Protein AF-A0A6A3J0T3-F1 (afdb_monomer)

Mean predicted aligned error: 17.74 Å

Sequence (124 aa):
MRTGVGYDEAVEMMLADDIQHQIFHRDSLCKMLGTMMYRQKLDETPWAKYVSVSYYLMADVLLQSWLEKGVVPSDWPERHNLTEDLPEILDNSSSEDEDNPKDPDFDDPVPESVGSGPSSSRYG

Foldseek 3Di:
DDDDQDPVRVVVVVVVVAQPCVNDDLVVLLLLLLLCVVVVNCVVPVCNVSDDPVSNVSSVVVNVVCVVVVNHRDDDDDDDDVVVVDPPPPDPDDDPPPDDPDDDDDDDDDDDDDDDDDDDDDDD

Radius of gyration: 29.71 Å; Cα contacts (8 Å, |Δi|>4): 49; chains: 1; bounding box: 48×56×87 Å

pLDDT: mean 71.1, std 17.57, range [36.66, 95.94]

Structure (mmCIF, N/CA/C/O backbone):
data_AF-A0A6A3J0T3-F1
#
_entry.id   AF-A0A6A3J0T3-F1
#
loop_
_atom_site.group_PDB
_atom_site.id
_atom_site.type_symbol
_atom_site.label_atom_id
_atom_site.label_alt_id
_atom_site.label_comp_id
_atom_site.label_asym_id
_atom_site.label_entity_id
_atom_site.label_seq_id
_atom_site.pdbx_PDB_ins_code
_atom_site.Cartn_x
_atom_site.Cartn_y
_atom_site.Cartn_z
_atom_site.occupancy
_atom_site.B_iso_or_equiv
_atom_site.auth_seq_id
_atom_site.auth_comp_id
_atom_site.auth_asym_id
_atom_site.auth_atom_id
_atom_site.pdbx_PDB_model_num
ATOM 1 N N . MET A 1 1 ? -10.661 -2.001 -20.600 1.00 39.00 1 MET A N 1
ATOM 2 C CA . MET A 1 1 ? -9.796 -3.193 -20.516 1.00 39.00 1 MET A CA 1
ATOM 3 C C . MET A 1 1 ? -8.379 -2.663 -20.409 1.00 39.00 1 MET A C 1
ATOM 5 O O . MET A 1 1 ? -7.984 -1.944 -21.314 1.00 39.00 1 MET A O 1
ATOM 9 N N . ARG A 1 2 ? -7.673 -2.863 -19.290 1.00 52.94 2 ARG A N 1
ATOM 10 C CA . ARG A 1 2 ? -6.233 -2.570 -19.261 1.00 52.94 2 ARG A CA 1
ATOM 11 C C . ARG A 1 2 ? -5.552 -3.794 -19.852 1.00 52.94 2 ARG A C 1
ATOM 13 O O . ARG A 1 2 ? -5.659 -4.874 -19.280 1.00 52.94 2 ARG A O 1
ATOM 20 N N . THR A 1 3 ? -4.972 -3.634 -21.033 1.00 58.25 3 THR A N 1
ATOM 21 C CA . THR A 1 3 ? -3.984 -4.570 -21.563 1.00 58.25 3 THR A CA 1
ATOM 22 C C . THR A 1 3 ? -2.868 -4.655 -20.530 1.00 58.25 3 THR A C 1
ATOM 24 O O . THR A 1 3 ? -2.382 -3.623 -20.067 1.00 58.25 3 THR A O 1
ATOM 27 N N . GLY A 1 4 ? -2.571 -5.867 -20.063 1.00 61.50 4 GLY A N 1
ATOM 28 C CA . GLY A 1 4 ? -1.439 -6.086 -19.170 1.00 61.50 4 GLY A CA 1
ATOM 29 C C . GLY A 1 4 ? -0.150 -5.648 -19.857 1.00 61.50 4 GLY A C 1
ATOM 30 O O . GLY A 1 4 ? -0.061 -5.690 -21.083 1.00 61.50 4 GLY A O 1
ATOM 31 N N . VAL A 1 5 ? 0.811 -5.209 -19.056 1.00 68.25 5 VAL A N 1
ATOM 32 C CA . VAL A 1 5 ? 2.147 -4.853 -19.529 1.00 68.25 5 VAL A CA 1
ATOM 33 C C . VAL A 1 5 ? 2.886 -6.131 -19.940 1.00 68.25 5 VAL A C 1
ATOM 35 O O . VAL A 1 5 ? 2.814 -7.135 -19.224 1.00 68.25 5 VAL A O 1
ATOM 38 N N . GLY A 1 6 ? 3.544 -6.114 -21.103 1.00 74.88 6 GLY A N 1
ATOM 39 C CA . GLY A 1 6 ? 4.378 -7.228 -21.569 1.00 74.88 6 GLY A CA 1
ATOM 40 C C . GLY A 1 6 ? 5.639 -7.397 -20.714 1.00 74.88 6 GLY A C 1
ATOM 41 O O . GLY A 1 6 ? 6.026 -6.484 -19.995 1.00 74.88 6 GLY A O 1
ATOM 42 N N . TYR A 1 7 ? 6.298 -8.558 -20.778 1.00 71.56 7 TYR A N 1
ATOM 43 C CA . TYR A 1 7 ? 7.517 -8.802 -19.990 1.00 71.56 7 TYR A CA 1
ATOM 44 C C . TYR A 1 7 ? 8.626 -7.785 -20.309 1.00 71.56 7 TYR A C 1
ATOM 46 O O . TYR A 1 7 ? 9.168 -7.184 -19.388 1.00 71.56 7 TYR A O 1
ATOM 54 N N . ASP A 1 8 ? 8.896 -7.527 -21.591 1.00 74.00 8 ASP A N 1
ATOM 55 C CA . ASP A 1 8 ? 9.955 -6.598 -22.013 1.00 74.00 8 ASP A CA 1
ATOM 56 C C . ASP A 1 8 ? 9.671 -5.158 -21.558 1.00 74.00 8 ASP A C 1
ATOM 58 O O . ASP A 1 8 ? 10.540 -4.480 -21.018 1.00 74.00 8 ASP A O 1
ATOM 62 N N . GLU A 1 9 ? 8.413 -4.726 -21.663 1.00 73.5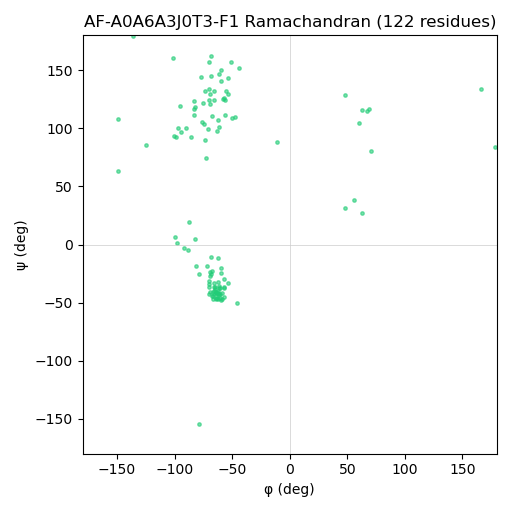6 9 GLU A N 1
ATOM 63 C CA . GLU A 1 9 ? 7.958 -3.418 -21.179 1.00 73.56 9 GLU A CA 1
ATOM 64 C C . GLU A 1 9 ? 8.050 -3.324 -19.642 1.00 73.56 9 GLU A C 1
ATOM 66 O O . GLU A 1 9 ? 8.445 -2.293 -19.099 1.00 73.56 9 GLU A O 1
A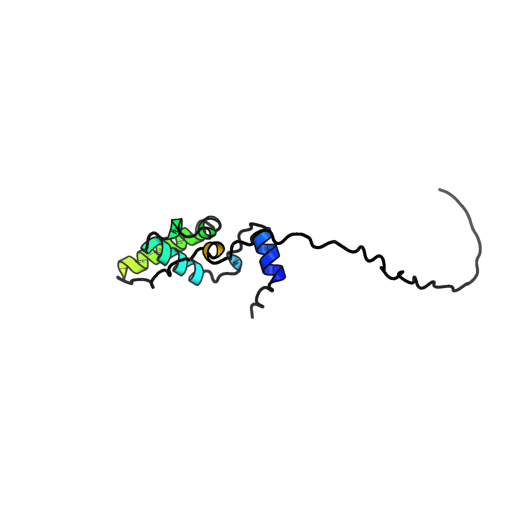TOM 71 N N . ALA A 1 10 ? 7.767 -4.412 -18.915 1.00 71.69 10 ALA A N 1
ATOM 72 C CA . ALA A 1 10 ? 7.970 -4.472 -17.467 1.00 71.69 10 ALA A CA 1
ATOM 73 C C . ALA A 1 10 ? 9.452 -4.361 -17.081 1.00 71.69 10 ALA A C 1
ATOM 75 O O . ALA A 1 10 ? 9.771 -3.699 -16.092 1.00 71.69 10 ALA A O 1
ATOM 76 N N . VAL A 1 11 ? 10.349 -4.979 -17.854 1.00 70.00 11 VAL A N 1
ATOM 77 C CA . VAL A 1 11 ? 11.799 -4.904 -17.638 1.00 70.00 11 VAL A CA 1
ATOM 78 C C . VAL A 1 11 ? 12.308 -3.489 -17.893 1.00 70.00 11 VAL A C 1
ATOM 80 O O . VAL A 1 11 ? 13.012 -2.951 -17.043 1.00 70.00 11 VAL A O 1
ATOM 83 N N . GLU A 1 12 ? 11.911 -2.842 -18.989 1.00 76.38 12 GLU A N 1
ATOM 84 C CA . GLU A 1 12 ? 12.293 -1.450 -19.260 1.00 76.38 12 GLU A CA 1
ATOM 85 C C . GLU A 1 12 ? 11.797 -0.491 -18.171 1.00 76.38 12 GLU A C 1
ATOM 87 O O . GLU A 1 12 ? 12.556 0.348 -17.685 1.00 76.38 12 GLU A O 1
ATOM 92 N N . MET A 1 13 ? 10.554 -0.654 -17.709 1.00 67.94 13 MET A N 1
ATOM 93 C CA . MET A 1 13 ? 10.021 0.149 -16.605 1.00 67.94 13 MET A CA 1
ATOM 94 C C . MET A 1 13 ? 10.736 -0.108 -15.273 1.00 67.94 13 MET A C 1
ATOM 96 O O . MET A 1 13 ? 10.867 0.816 -14.472 1.00 67.94 13 MET A O 1
ATOM 100 N N . MET A 1 14 ? 11.191 -1.339 -15.020 1.00 66.50 14 MET A N 1
ATOM 101 C CA . MET A 1 14 ? 11.997 -1.672 -13.842 1.00 66.50 14 MET A CA 1
ATOM 102 C C . MET A 1 14 ? 13.393 -1.041 -13.929 1.00 66.50 14 MET A C 1
ATOM 104 O O . MET A 1 14 ? 13.892 -0.522 -12.933 1.00 66.50 14 MET A O 1
ATOM 108 N N . LEU A 1 15 ? 14.007 -1.056 -15.115 1.00 67.19 15 LEU A N 1
ATOM 109 C CA . LEU A 1 15 ? 15.320 -0.457 -15.373 1.00 67.19 15 LEU A CA 1
ATOM 110 C C . LEU A 1 15 ? 15.294 1.074 -15.312 1.00 67.19 15 LEU A C 1
ATOM 112 O O . LEU A 1 15 ? 16.306 1.684 -14.976 1.00 67.19 15 LEU A O 1
ATOM 116 N N . ALA A 1 16 ? 14.147 1.692 -15.597 1.00 66.12 16 ALA A N 1
ATOM 117 C CA . ALA A 1 16 ? 13.967 3.137 -15.512 1.00 66.12 16 ALA A CA 1
ATOM 118 C C . ALA A 1 16 ? 14.010 3.692 -14.070 1.00 66.12 16 ALA A C 1
ATOM 120 O O . ALA A 1 16 ? 14.068 4.909 -13.915 1.00 66.12 16 ALA A O 1
ATOM 121 N N . ASP A 1 17 ? 13.974 2.833 -13.034 1.00 65.62 17 ASP A N 1
ATOM 122 C CA . ASP A 1 17 ? 13.916 3.197 -11.598 1.00 65.62 17 ASP A CA 1
ATOM 123 C C . ASP A 1 17 ? 12.839 4.265 -11.291 1.00 65.62 17 ASP A C 1
ATOM 125 O O . ASP A 1 17 ? 12.985 5.097 -10.395 1.00 65.62 17 ASP A O 1
ATOM 129 N N . ASP A 1 18 ? 11.745 4.258 -12.064 1.00 63.22 18 ASP A N 1
ATOM 130 C CA . ASP A 1 18 ? 10.700 5.28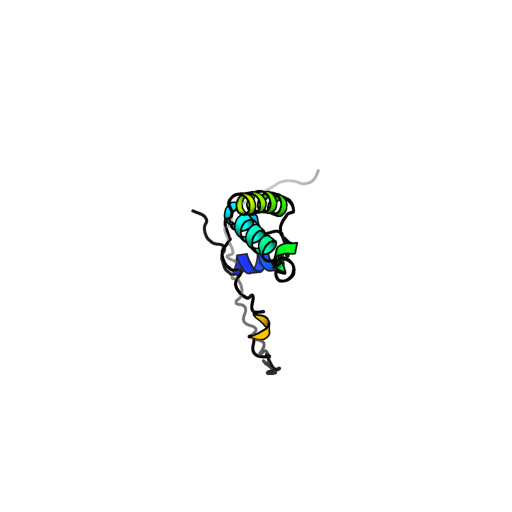2 -12.012 1.00 63.22 18 ASP A CA 1
ATOM 131 C C . ASP A 1 18 ? 9.458 4.822 -11.222 1.00 63.22 18 ASP A C 1
ATOM 133 O O . ASP A 1 18 ? 9.195 3.641 -10.982 1.00 63.22 18 ASP A O 1
ATOM 137 N N . ILE A 1 19 ? 8.659 5.791 -10.791 1.00 59.31 19 ILE A N 1
ATOM 138 C CA . ILE A 1 19 ? 7.493 5.654 -9.921 1.00 59.31 19 ILE A CA 1
ATOM 139 C C . ILE A 1 19 ? 6.312 5.026 -10.698 1.00 59.31 19 ILE A C 1
ATOM 141 O O . ILE A 1 19 ? 5.455 5.713 -11.252 1.00 59.31 19 ILE A O 1
ATOM 145 N N . GLN A 1 20 ? 6.205 3.692 -10.685 1.00 66.31 20 GLN A N 1
ATOM 146 C CA . GLN A 1 20 ? 5.185 2.933 -11.440 1.00 66.31 20 GLN A CA 1
ATOM 147 C C . GLN A 1 20 ? 3.831 2.708 -10.718 1.00 66.31 20 GLN A C 1
ATOM 149 O O . GLN A 1 20 ? 3.036 1.847 -11.110 1.00 66.31 20 GLN A O 1
ATOM 154 N N . HIS A 1 21 ? 3.481 3.482 -9.678 1.00 62.91 21 HIS A N 1
ATOM 155 C CA . HIS A 1 21 ? 2.232 3.257 -8.899 1.00 62.91 21 HIS A CA 1
ATOM 156 C C . HIS A 1 21 ? 0.940 3.410 -9.703 1.00 62.91 21 HIS A C 1
ATOM 158 O O . HIS A 1 21 ? -0.122 3.029 -9.217 1.00 62.91 21 HIS A O 1
ATOM 164 N N . GLN A 1 22 ? 1.004 3.950 -10.924 1.00 62.47 22 GLN A N 1
ATOM 165 C CA . GLN A 1 22 ? -0.150 4.068 -11.822 1.00 62.47 22 GLN A CA 1
ATOM 166 C C . GLN A 1 22 ? -0.672 2.709 -12.322 1.00 62.47 22 GLN A C 1
ATOM 168 O O . GLN A 1 22 ? -1.849 2.592 -12.693 1.00 62.47 22 GLN A O 1
ATOM 173 N N . ILE A 1 23 ? 0.181 1.679 -12.303 1.00 67.25 23 ILE A N 1
ATOM 174 C CA . ILE A 1 23 ? -0.175 0.309 -12.689 1.00 67.25 23 ILE A CA 1
ATOM 175 C C . ILE A 1 23 ? -1.110 -0.309 -11.640 1.00 67.25 23 ILE A C 1
ATOM 177 O O . ILE A 1 23 ? -2.075 -0.999 -11.984 1.00 67.25 23 ILE A O 1
ATOM 181 N N . PHE A 1 24 ? -0.896 0.006 -10.361 1.00 66.56 24 PHE A N 1
ATOM 182 C CA . PHE A 1 24 ? -1.714 -0.503 -9.268 1.00 66.56 24 PHE A CA 1
ATOM 183 C C . PHE A 1 24 ? -3.062 0.216 -9.173 1.00 66.56 24 PHE A C 1
ATOM 185 O O . PHE A 1 24 ? -3.191 1.426 -9.360 1.00 66.56 24 PHE A O 1
ATOM 192 N N . HIS A 1 25 ? -4.102 -0.534 -8.808 1.00 79.69 25 HIS A N 1
ATOM 193 C CA . HIS A 1 25 ? -5.359 0.079 -8.398 1.00 79.69 25 HIS A CA 1
ATOM 194 C C . HIS A 1 25 ? -5.142 0.856 -7.099 1.00 79.69 25 HIS A C 1
ATOM 196 O O . HIS A 1 25 ? -4.732 0.274 -6.094 1.00 79.69 25 HIS A O 1
ATOM 202 N N . ARG A 1 26 ? -5.483 2.150 -7.108 1.00 84.56 26 ARG A N 1
ATOM 203 C CA . ARG A 1 26 ? -5.298 3.073 -5.978 1.00 84.56 26 ARG A CA 1
ATOM 204 C C . ARG A 1 26 ? -5.751 2.480 -4.644 1.00 84.56 26 ARG A C 1
ATOM 206 O O . ARG A 1 26 ? -4.996 2.473 -3.678 1.00 84.56 26 ARG A O 1
ATOM 213 N N . ASP A 1 27 ? -6.964 1.937 -4.610 1.00 86.44 27 ASP A N 1
ATOM 214 C CA . ASP A 1 27 ? -7.552 1.404 -3.380 1.00 86.44 27 ASP A CA 1
ATOM 215 C C . ASP A 1 27 ? -6.856 0.113 -2.920 1.00 86.44 27 ASP A C 1
ATOM 217 O O . ASP A 1 27 ? -6.749 -0.141 -1.723 1.00 86.44 27 ASP A O 1
ATOM 221 N N . SER A 1 28 ? -6.344 -0.691 -3.857 1.00 87.56 28 SER A N 1
ATOM 222 C CA . SER A 1 28 ? -5.572 -1.898 -3.530 1.00 87.56 28 SER A CA 1
ATOM 223 C C . SER A 1 28 ? -4.213 -1.527 -2.946 1.00 87.56 28 SER A C 1
ATOM 225 O O . SER A 1 28 ? -3.817 -2.082 -1.925 1.00 87.56 28 SER A O 1
ATOM 227 N N . LEU A 1 29 ? -3.542 -0.532 -3.533 1.00 88.19 29 LEU A N 1
ATOM 228 C CA . LEU A 1 29 ? -2.284 -0.005 -3.013 1.00 88.19 29 LEU A CA 1
ATOM 229 C C . LEU A 1 29 ? -2.460 0.573 -1.602 1.00 88.19 29 LEU A C 1
ATOM 231 O O . LEU A 1 29 ? -1.707 0.219 -0.701 1.00 88.19 29 LEU A O 1
ATOM 235 N N . CYS A 1 30 ? -3.508 1.368 -1.372 1.00 91.06 30 CYS A N 1
ATOM 236 C CA . CYS A 1 30 ? -3.797 1.917 -0.043 1.00 91.06 30 CYS A CA 1
ATOM 237 C C . CYS A 1 30 ? -4.083 0.823 0.993 1.00 91.06 30 CYS A C 1
ATOM 239 O O . CYS A 1 30 ? -3.611 0.916 2.122 1.00 91.06 30 CYS A O 1
ATOM 241 N N . LYS A 1 31 ? -4.813 -0.238 0.622 1.00 91.25 31 LYS A N 1
ATOM 242 C CA . LYS A 1 31 ? -5.049 -1.387 1.513 1.00 91.25 31 LYS A CA 1
ATOM 243 C C . LYS A 1 31 ? -3.757 -2.130 1.851 1.00 91.25 31 LYS A C 1
ATOM 245 O O . LYS A 1 31 ? -3.566 -2.494 3.010 1.00 91.25 31 LYS A O 1
ATOM 250 N N . MET A 1 32 ? -2.872 -2.341 0.873 1.00 90.50 32 MET A N 1
ATOM 251 C CA . MET A 1 32 ? -1.564 -2.960 1.115 1.00 90.50 32 MET A CA 1
ATOM 252 C C . MET A 1 32 ? -0.718 -2.104 2.065 1.00 90.50 32 MET A C 1
ATOM 254 O O . MET A 1 32 ? -0.207 -2.628 3.049 1.00 90.50 32 MET A O 1
ATOM 258 N N . LEU A 1 33 ? -0.642 -0.790 1.829 1.00 91.75 33 LEU A N 1
ATOM 259 C CA . LEU A 1 33 ? 0.051 0.169 2.701 1.00 91.75 33 LEU A CA 1
ATOM 260 C C . LEU A 1 33 ? -0.520 0.193 4.115 1.00 91.75 33 LEU A C 1
ATOM 262 O O . LEU A 1 33 ? 0.239 0.041 5.065 1.00 91.75 33 LEU A O 1
ATOM 266 N N . GLY A 1 34 ? -1.841 0.277 4.270 1.00 93.38 34 GLY A N 1
ATOM 267 C CA . GLY A 1 34 ? -2.480 0.246 5.587 1.00 93.38 34 GLY A CA 1
ATOM 268 C C . GLY A 1 34 ? -2.203 -1.059 6.339 1.00 93.38 34 GLY A C 1
ATOM 269 O O . GLY A 1 34 ? -1.958 -1.044 7.541 1.00 93.38 34 GLY A O 1
ATOM 270 N N . THR A 1 35 ? -2.166 -2.190 5.627 1.00 92.81 35 THR A N 1
ATOM 271 C CA . THR A 1 35 ? -1.827 -3.498 6.213 1.00 92.81 35 THR A CA 1
ATOM 272 C C . THR A 1 35 ? -0.367 -3.547 6.663 1.00 92.81 35 THR A C 1
ATOM 274 O O . THR A 1 35 ? -0.081 -3.995 7.772 1.00 92.81 35 THR A O 1
ATOM 277 N N . MET A 1 36 ? 0.556 -3.048 5.835 1.00 91.62 36 MET A N 1
ATOM 278 C CA . MET A 1 36 ? 1.973 -2.939 6.189 1.00 91.62 36 MET A CA 1
ATOM 279 C C . MET A 1 36 ? 2.191 -2.014 7.387 1.00 91.62 36 MET A C 1
ATOM 281 O O . MET A 1 36 ? 2.949 -2.364 8.284 1.00 91.62 36 MET A O 1
ATOM 285 N N . MET A 1 37 ? 1.508 -0.867 7.432 1.00 92.75 37 MET A N 1
ATOM 286 C CA . MET A 1 37 ? 1.574 0.085 8.545 1.00 92.75 37 MET A CA 1
ATOM 287 C C . MET A 1 37 ? 1.050 -0.532 9.844 1.00 92.75 37 MET A C 1
ATOM 289 O O . MET A 1 37 ? 1.729 -0.461 10.863 1.00 92.75 37 MET A O 1
ATOM 293 N N . TYR A 1 38 ? -0.103 -1.211 9.799 1.00 92.44 38 TYR A N 1
ATOM 294 C CA . TYR A 1 38 ? -0.667 -1.920 10.954 1.00 92.44 38 TYR A CA 1
ATOM 295 C C . TYR A 1 38 ? 0.304 -2.963 11.529 1.00 92.44 38 TYR A C 1
ATOM 297 O O . TYR A 1 38 ? 0.390 -3.139 12.742 1.00 92.44 38 TYR A O 1
ATOM 305 N N . ARG A 1 39 ? 1.050 -3.647 10.654 1.00 90.19 39 ARG A N 1
ATOM 306 C CA . ARG A 1 39 ? 1.952 -4.754 11.014 1.00 90.19 39 ARG A CA 1
ATOM 307 C C . ARG A 1 39 ? 3.418 -4.351 11.159 1.00 90.19 39 ARG A C 1
ATOM 309 O O . ARG A 1 39 ? 4.235 -5.224 11.418 1.00 90.19 39 ARG A O 1
ATOM 316 N N . GLN A 1 40 ? 3.749 -3.068 10.990 1.00 90.00 40 GLN A N 1
ATOM 317 C CA . GLN A 1 40 ? 5.125 -2.546 11.002 1.00 90.00 40 GLN A CA 1
ATOM 318 C C . GLN A 1 40 ? 6.041 -3.238 9.973 1.00 90.00 40 GLN A C 1
ATOM 320 O O . GLN A 1 40 ? 7.210 -3.497 10.224 1.00 90.00 40 GLN A O 1
ATOM 325 N N . LYS A 1 41 ? 5.494 -3.539 8.790 1.00 88.81 41 LYS A N 1
ATOM 326 C CA . LYS A 1 41 ? 6.183 -4.244 7.695 1.00 88.81 41 LYS A CA 1
ATOM 327 C C . LYS A 1 41 ? 6.702 -3.324 6.592 1.00 88.81 41 LYS A C 1
ATOM 329 O O . LYS A 1 41 ? 7.180 -3.815 5.580 1.00 88.81 41 LYS A O 1
ATOM 334 N N . LEU A 1 42 ? 6.611 -2.004 6.763 1.00 87.31 42 LEU A N 1
ATOM 335 C CA . LEU A 1 42 ? 7.079 -1.048 5.753 1.00 87.31 42 LEU A CA 1
ATOM 336 C C . LEU A 1 42 ? 8.593 -1.143 5.517 1.00 87.31 42 LEU A C 1
ATOM 338 O O . LEU A 1 42 ? 9.025 -1.157 4.365 1.00 87.31 42 LEU A O 1
ATOM 342 N N . ASP A 1 43 ? 9.382 -1.291 6.579 1.00 85.31 43 ASP A N 1
ATOM 343 C CA . ASP A 1 43 ? 10.846 -1.363 6.478 1.00 85.31 43 ASP A CA 1
ATOM 344 C C . ASP A 1 43 ? 11.327 -2.647 5.782 1.00 85.31 43 ASP A C 1
ATOM 346 O O . ASP A 1 43 ? 12.371 -2.666 5.136 1.00 85.31 43 ASP A O 1
ATOM 350 N N . GLU A 1 44 ? 10.521 -3.709 5.827 1.00 84.12 44 GLU A N 1
ATOM 351 C CA . GLU A 1 44 ? 10.785 -4.994 5.163 1.00 84.12 44 GLU A CA 1
ATOM 352 C C . GLU A 1 44 ? 10.385 -4.987 3.676 1.00 84.12 44 GLU A C 1
ATOM 354 O O . GLU A 1 44 ? 10.397 -6.018 3.000 1.00 84.12 44 GLU A O 1
ATOM 359 N N . THR A 1 45 ? 9.954 -3.841 3.141 1.00 82.56 45 THR A N 1
ATOM 360 C CA . THR A 1 45 ? 9.345 -3.757 1.809 1.00 82.56 45 THR A CA 1
ATOM 361 C C . THR A 1 45 ? 10.088 -2.746 0.934 1.00 82.56 45 THR A C 1
ATOM 363 O O . THR A 1 45 ? 9.670 -1.597 0.821 1.00 82.56 45 THR A O 1
ATOM 366 N N . PRO A 1 46 ? 11.172 -3.158 0.244 1.00 79.31 46 PRO A N 1
ATOM 367 C CA . PRO A 1 46 ? 12.072 -2.238 -0.461 1.00 79.31 46 PRO A CA 1
ATOM 368 C C . PRO A 1 46 ? 11.390 -1.349 -1.506 1.00 79.31 46 PRO A C 1
ATOM 370 O O . PRO A 1 46 ? 11.819 -0.223 -1.738 1.00 79.31 46 PRO A O 1
ATOM 373 N N . TRP A 1 47 ? 10.306 -1.832 -2.123 1.00 81.75 47 TRP A N 1
ATOM 374 C CA . TRP A 1 47 ? 9.546 -1.077 -3.121 1.00 81.75 47 TRP A CA 1
ATOM 375 C C . TRP A 1 47 ? 8.732 0.084 -2.520 1.00 81.75 47 TRP A C 1
ATOM 377 O O . TRP A 1 47 ? 8.344 1.001 -3.244 1.00 81.75 47 TRP A O 1
ATOM 387 N N . ALA A 1 48 ? 8.475 0.077 -1.207 1.00 84.00 48 ALA A N 1
ATOM 388 C CA . ALA A 1 48 ? 7.655 1.086 -0.546 1.00 84.00 48 ALA A CA 1
ATOM 389 C C . ALA A 1 48 ? 8.273 2.491 -0.665 1.00 84.00 48 ALA A C 1
ATOM 391 O O . ALA A 1 48 ? 7.545 3.470 -0.828 1.00 84.00 48 ALA A O 1
ATOM 392 N N . LYS A 1 49 ? 9.609 2.609 -0.705 1.00 83.12 49 LYS A N 1
ATOM 393 C CA . LYS A 1 49 ? 10.308 3.899 -0.871 1.00 83.12 49 LYS A CA 1
ATOM 394 C C . LYS A 1 49 ? 9.949 4.633 -2.168 1.00 83.12 49 LYS A C 1
ATOM 396 O O . LYS A 1 49 ? 10.061 5.851 -2.230 1.00 83.12 49 LYS A O 1
ATOM 401 N N . TYR A 1 50 ? 9.510 3.900 -3.190 1.00 81.75 50 TYR A N 1
ATOM 402 C CA . TYR A 1 50 ? 9.130 4.491 -4.465 1.00 81.75 50 TYR A CA 1
ATOM 403 C C . TYR A 1 50 ? 7.712 5.066 -4.430 1.00 81.75 50 TYR A C 1
ATOM 405 O O . TYR A 1 50 ? 7.378 5.880 -5.286 1.00 81.75 50 TYR A O 1
ATOM 413 N N . VAL A 1 51 ? 6.868 4.661 -3.469 1.00 83.62 51 VAL A N 1
ATOM 414 C CA . VAL A 1 51 ? 5.464 5.087 -3.332 1.00 83.62 51 VAL A CA 1
ATOM 415 C C . VAL A 1 51 ? 5.365 6.572 -3.004 1.00 83.62 51 VAL A C 1
ATOM 417 O O . VAL A 1 51 ? 6.023 7.070 -2.095 1.00 83.62 51 VAL A O 1
ATOM 420 N N . SER A 1 52 ? 4.498 7.294 -3.720 1.00 85.62 52 SER A N 1
ATOM 421 C CA . SER A 1 52 ? 4.294 8.715 -3.440 1.00 85.62 52 SER A CA 1
ATOM 422 C C . SER A 1 52 ? 3.614 8.935 -2.083 1.00 85.62 52 SER A C 1
ATOM 424 O O . SER A 1 52 ? 2.727 8.183 -1.668 1.00 85.62 52 SER A O 1
ATOM 426 N N . VAL A 1 53 ? 3.993 10.023 -1.406 1.00 88.75 53 VAL A N 1
ATOM 427 C CA . VAL A 1 53 ? 3.510 10.380 -0.057 1.00 88.75 53 VAL A CA 1
ATOM 428 C C . VAL A 1 53 ? 1.978 10.419 0.033 1.00 88.75 53 VAL A C 1
ATOM 430 O O . VAL A 1 53 ? 1.405 10.039 1.051 1.00 88.75 53 VAL A O 1
ATOM 433 N N . SER A 1 54 ? 1.285 10.808 -1.042 1.00 88.88 54 SER A N 1
ATOM 434 C CA . SER A 1 54 ? -0.182 10.861 -1.084 1.00 88.88 54 SER A CA 1
ATOM 435 C C . SER A 1 54 ? -0.848 9.519 -0.760 1.00 88.88 54 SER A C 1
ATOM 437 O O . SER A 1 54 ? -1.878 9.500 -0.089 1.00 88.88 54 SER A O 1
ATOM 439 N N . TYR A 1 55 ? -0.260 8.398 -1.186 1.00 90.19 55 TYR A N 1
ATOM 440 C CA . TYR A 1 55 ? -0.801 7.070 -0.889 1.00 90.19 55 TYR A CA 1
ATOM 441 C C . TYR A 1 55 ? -0.651 6.695 0.583 1.00 90.19 55 TYR A C 1
ATOM 443 O O . TYR A 1 55 ? -1.546 6.059 1.132 1.00 90.19 55 TYR A O 1
ATOM 451 N N . TYR A 1 56 ? 0.430 7.126 1.234 1.00 91.56 56 TYR A N 1
ATOM 452 C CA . TYR A 1 56 ? 0.617 6.924 2.671 1.00 91.56 56 TYR A CA 1
ATOM 453 C C . TYR A 1 56 ? -0.413 7.696 3.489 1.00 91.56 56 TYR A C 1
ATOM 455 O O . TYR A 1 56 ? -0.999 7.135 4.406 1.00 91.56 56 TYR A O 1
ATOM 463 N N . LEU A 1 57 ? -0.703 8.944 3.113 1.00 93.69 57 LEU A N 1
ATOM 464 C CA . LEU A 1 57 ? -1.748 9.737 3.769 1.00 93.69 57 LEU A CA 1
ATOM 465 C C . LEU A 1 57 ? -3.129 9.088 3.617 1.00 93.69 57 LEU A C 1
ATOM 467 O O . LEU A 1 57 ? -3.904 9.018 4.567 1.00 93.69 57 LEU A O 1
ATOM 471 N N . MET A 1 58 ? -3.438 8.570 2.428 1.00 93.56 58 MET A N 1
ATOM 472 C CA . MET A 1 58 ? -4.685 7.839 2.207 1.00 93.56 58 MET A CA 1
ATOM 473 C C . MET A 1 58 ? -4.749 6.526 2.996 1.00 93.56 58 MET A C 1
ATOM 475 O O . MET A 1 58 ? -5.807 6.172 3.518 1.00 93.56 58 MET A O 1
ATOM 479 N N . ALA A 1 59 ? -3.633 5.800 3.067 1.00 94.50 59 ALA A N 1
ATOM 480 C CA . ALA A 1 59 ? -3.521 4.569 3.835 1.00 94.50 59 ALA A CA 1
ATOM 481 C C . ALA A 1 59 ? -3.668 4.820 5.341 1.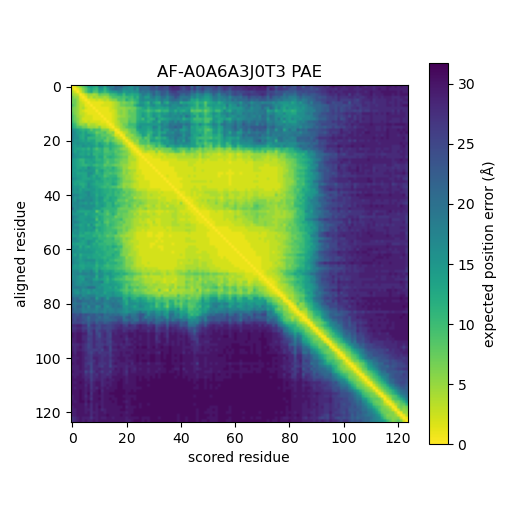00 94.50 59 ALA A C 1
ATOM 483 O O . ALA A 1 59 ? -4.309 4.015 6.007 1.00 94.50 59 ALA A O 1
ATOM 484 N N . ASP A 1 60 ? -3.158 5.942 5.852 1.00 95.06 60 ASP A N 1
ATOM 485 C CA . ASP A 1 60 ? -3.303 6.345 7.253 1.00 95.06 60 ASP A CA 1
ATOM 486 C C . ASP A 1 60 ? -4.773 6.603 7.619 1.00 95.06 60 ASP A C 1
ATOM 488 O O . ASP A 1 60 ? -5.286 6.028 8.575 1.00 95.06 60 ASP A O 1
ATOM 492 N N . VAL A 1 61 ? -5.510 7.353 6.791 1.00 95.94 61 VAL A N 1
ATOM 493 C CA . VAL A 1 61 ? -6.963 7.554 6.982 1.00 95.94 61 VAL A CA 1
ATOM 494 C C . VAL A 1 61 ? -7.720 6.220 6.966 1.00 95.94 61 VAL A C 1
ATOM 496 O O . VAL A 1 61 ? -8.630 5.985 7.765 1.00 95.94 61 VAL A O 1
ATOM 499 N N . LEU A 1 62 ? -7.349 5.320 6.055 1.00 94.75 62 LEU A N 1
ATOM 500 C CA . LEU A 1 62 ? -7.949 3.992 5.954 1.00 94.75 62 LEU A CA 1
ATOM 501 C C . LEU A 1 62 ? -7.620 3.120 7.177 1.00 94.75 62 LEU A C 1
ATOM 503 O O . LEU A 1 62 ? -8.511 2.442 7.691 1.00 94.75 62 LEU A O 1
ATOM 507 N N . LEU A 1 63 ? -6.383 3.179 7.672 1.00 94.69 63 LEU A N 1
ATOM 508 C CA . LEU A 1 63 ? -5.933 2.490 8.876 1.00 94.69 63 LEU A CA 1
ATOM 509 C C . LEU A 1 63 ? -6.667 3.000 10.120 1.00 94.69 63 LEU A C 1
ATOM 511 O O . LEU A 1 63 ? -7.167 2.193 10.899 1.00 94.69 63 LEU A O 1
ATOM 515 N N . GLN A 1 64 ? -6.802 4.316 10.281 1.00 95.44 64 GLN A N 1
ATOM 516 C CA . GLN A 1 64 ? -7.583 4.916 11.366 1.00 95.44 64 GLN A CA 1
ATOM 517 C C . GLN A 1 64 ? -9.028 4.409 11.346 1.00 95.44 64 GLN A C 1
ATOM 519 O O . GLN A 1 64 ? -9.536 3.950 12.367 1.00 95.44 64 GLN A O 1
ATOM 524 N N . SER A 1 65 ? -9.658 4.364 10.166 1.00 95.12 65 SER A N 1
ATOM 525 C CA . SER A 1 65 ? -11.007 3.803 10.030 1.00 95.12 65 SER A CA 1
ATOM 526 C C . SER A 1 65 ? -11.084 2.323 10.424 1.00 95.12 65 SER A C 1
ATOM 528 O O . SER A 1 65 ? -12.098 1.885 10.971 1.00 95.12 65 SER A O 1
ATOM 530 N N . TRP A 1 66 ? -10.047 1.532 10.143 1.00 94.88 66 TRP A N 1
ATOM 531 C CA . TRP A 1 66 ? -9.978 0.138 10.585 1.00 94.88 66 TRP A CA 1
ATOM 532 C C . TRP A 1 66 ? -9.858 0.021 12.102 1.00 94.88 66 TRP A C 1
ATOM 534 O O . TRP A 1 66 ? -10.590 -0.771 12.693 1.00 94.88 66 TRP A O 1
ATOM 544 N N . LEU A 1 67 ? -9.009 0.839 12.728 1.00 93.81 67 LEU A N 1
ATOM 545 C CA . LEU A 1 67 ? -8.837 0.869 14.181 1.00 93.81 67 LEU A CA 1
ATOM 546 C C . LEU A 1 67 ? -10.134 1.263 14.899 1.00 93.81 67 LEU A C 1
ATOM 548 O O . LEU A 1 67 ? -10.523 0.598 15.855 1.00 93.81 67 LEU A O 1
ATOM 552 N N . GLU A 1 68 ? -10.852 2.271 14.398 1.00 95.69 68 GLU A N 1
ATOM 553 C CA . GLU A 1 68 ? -12.155 2.691 14.936 1.00 95.69 68 GLU A CA 1
ATOM 554 C C . GLU A 1 68 ? -13.218 1.589 14.850 1.00 95.69 68 GLU A C 1
ATOM 556 O O . GLU A 1 68 ? -14.053 1.442 15.742 1.00 95.69 68 GLU A O 1
ATOM 561 N N . LYS A 1 69 ? -13.196 0.806 13.768 1.00 94.62 69 LYS A N 1
ATOM 562 C CA . LYS A 1 69 ? -14.166 -0.268 13.514 1.00 94.62 69 LYS A CA 1
ATOM 563 C C . LYS A 1 69 ? -13.755 -1.613 14.116 1.00 94.62 69 LYS A C 1
ATOM 565 O O . LYS A 1 69 ? -14.519 -2.568 14.001 1.00 94.62 69 LYS A O 1
ATOM 570 N N . GLY A 1 70 ? -12.560 -1.718 14.700 1.00 92.38 70 GLY A N 1
ATOM 571 C CA . GLY A 1 70 ? -11.993 -2.992 15.148 1.00 92.38 70 GLY A CA 1
ATOM 572 C C . GLY A 1 70 ? -11.752 -3.989 14.007 1.00 92.38 70 GLY A C 1
ATOM 573 O O . GLY A 1 70 ? -11.811 -5.198 14.220 1.00 92.38 70 GLY A O 1
ATOM 574 N N . VAL A 1 71 ? -11.523 -3.501 12.784 1.00 93.00 71 VAL A N 1
ATOM 575 C CA . VAL A 1 71 ? -11.235 -4.343 11.616 1.00 93.00 71 VAL A CA 1
ATOM 576 C C . VAL A 1 71 ? -9.755 -4.693 11.614 1.00 93.00 71 VAL A C 1
ATOM 578 O O . VAL A 1 71 ? -8.902 -3.809 11.579 1.00 93.00 71 VAL A O 1
ATOM 581 N N . VAL A 1 72 ? -9.450 -5.988 11.598 1.00 91.31 72 VAL A N 1
ATOM 582 C CA . VAL A 1 72 ? -8.080 -6.481 11.451 1.00 91.31 72 VAL A CA 1
ATOM 583 C C . VAL A 1 72 ? -7.830 -6.799 9.974 1.00 91.31 72 VAL A C 1
ATOM 585 O O . VAL A 1 72 ? -8.547 -7.629 9.409 1.00 91.31 72 VAL A O 1
ATOM 588 N N . PRO A 1 73 ? -6.858 -6.144 9.317 1.00 88.25 73 PRO A N 1
ATOM 589 C CA . PRO A 1 73 ? -6.499 -6.475 7.946 1.00 88.25 73 PRO A CA 1
ATOM 590 C C . PRO A 1 73 ? -5.805 -7.840 7.850 1.00 88.25 73 PRO A C 1
ATOM 592 O O . PRO A 1 73 ? -5.209 -8.326 8.817 1.00 88.25 73 PRO A O 1
ATOM 595 N N . SER A 1 74 ? -5.858 -8.441 6.659 1.00 85.94 74 SER A N 1
ATOM 596 C CA . SER A 1 74 ? -5.227 -9.731 6.356 1.00 85.94 74 SER A CA 1
ATOM 597 C C . SER A 1 74 ? -3.754 -9.784 6.769 1.00 85.94 74 SER A C 1
ATOM 599 O O . SER A 1 74 ? -3.081 -8.755 6.893 1.00 85.94 74 SER A O 1
ATOM 601 N N . ASP A 1 75 ? -3.244 -10.996 6.985 1.00 82.19 75 ASP A N 1
ATOM 602 C CA . ASP A 1 75 ? -1.823 -11.193 7.256 1.00 82.19 75 ASP A CA 1
ATOM 603 C C . ASP A 1 75 ? -0.958 -10.690 6.100 1.00 82.19 75 ASP A C 1
ATOM 605 O O . ASP A 1 75 ? -1.313 -10.806 4.924 1.00 82.19 75 ASP A O 1
ATOM 609 N N . TRP A 1 76 ? 0.169 -10.076 6.465 1.00 81.31 76 TRP A N 1
ATOM 610 C CA . TRP A 1 76 ? 1.192 -9.700 5.505 1.00 81.31 76 TRP A CA 1
ATOM 611 C C .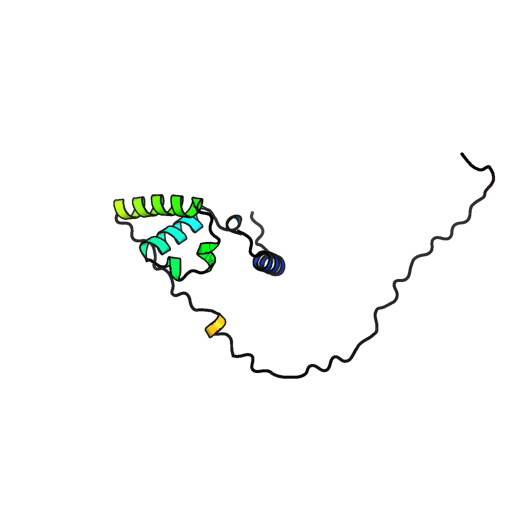 TRP A 1 76 ? 2.065 -10.929 5.260 1.00 81.31 76 TRP A C 1
ATOM 613 O O . TRP A 1 76 ? 2.669 -11.405 6.224 1.00 81.31 76 TRP A O 1
ATOM 623 N N . PRO A 1 77 ? 2.101 -11.476 4.033 1.00 79.38 77 PRO A N 1
AT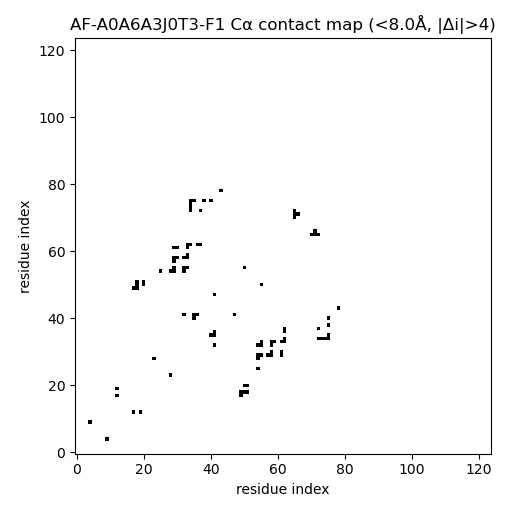OM 624 C CA . PRO A 1 77 ? 2.873 -12.677 3.758 1.00 79.38 77 PRO A CA 1
ATOM 625 C C . PRO A 1 77 ? 4.362 -12.433 4.017 1.00 79.38 77 PRO A C 1
ATOM 627 O O . PRO A 1 77 ? 4.866 -11.330 3.783 1.00 79.38 77 PRO A O 1
ATOM 630 N N . GLU A 1 78 ? 5.050 -13.478 4.479 1.00 76.00 78 GLU A N 1
ATOM 631 C CA . GLU A 1 78 ? 6.507 -13.491 4.601 1.00 76.00 78 GLU A CA 1
ATOM 632 C C . GLU A 1 78 ? 7.114 -13.195 3.226 1.00 76.00 78 GLU A C 1
ATOM 634 O O . GLU A 1 78 ? 6.757 -13.813 2.217 1.00 76.00 78 GLU A O 1
ATOM 639 N N . ARG A 1 79 ? 7.990 -12.195 3.160 1.00 67.81 79 ARG A N 1
ATOM 640 C CA . ARG A 1 79 ? 8.646 -11.812 1.914 1.00 67.81 79 ARG A CA 1
ATOM 641 C C . ARG A 1 79 ? 9.981 -12.523 1.847 1.00 67.81 79 ARG A C 1
ATOM 643 O O . ARG A 1 79 ? 10.952 -12.061 2.429 1.00 67.81 79 ARG A O 1
ATOM 650 N N . HIS A 1 80 ? 10.012 -13.646 1.144 1.00 63.91 80 HIS A N 1
ATOM 651 C CA . HIS A 1 80 ? 11.263 -14.322 0.830 1.00 63.91 80 HIS A CA 1
ATOM 652 C C . HIS A 1 80 ? 12.059 -13.475 -0.169 1.00 63.91 80 HIS A C 1
ATOM 654 O O . HIS A 1 80 ? 11.520 -13.036 -1.191 1.00 63.91 80 HIS A O 1
ATOM 660 N N . ASN A 1 81 ? 13.334 -13.223 0.131 1.00 64.06 81 ASN A N 1
ATOM 661 C CA . ASN A 1 81 ? 14.245 -12.628 -0.836 1.00 64.06 81 ASN A CA 1
ATOM 662 C C . ASN A 1 81 ? 14.463 -13.652 -1.951 1.00 64.06 81 ASN A C 1
ATOM 664 O O . ASN A 1 81 ? 15.099 -14.678 -1.741 1.00 64.06 81 ASN A O 1
ATOM 668 N N . LEU A 1 82 ? 13.945 -13.373 -3.148 1.00 64.44 82 LEU A N 1
ATOM 669 C CA . LEU A 1 82 ? 14.088 -14.267 -4.305 1.00 64.44 82 LEU A CA 1
ATOM 670 C C . LEU A 1 82 ? 15.558 -14.513 -4.686 1.00 64.44 82 LEU A C 1
ATOM 672 O O . LEU A 1 82 ? 15.864 -15.497 -5.347 1.00 64.44 82 LEU A O 1
ATOM 676 N N . THR A 1 83 ? 16.466 -13.635 -4.255 1.00 59.44 83 THR A N 1
ATOM 677 C CA . THR A 1 83 ? 17.919 -13.781 -4.386 1.00 59.44 83 THR A CA 1
ATOM 678 C C . THR A 1 83 ? 18.517 -14.882 -3.515 1.00 59.44 83 THR A C 1
ATOM 680 O O . THR A 1 83 ? 19.585 -15.372 -3.857 1.00 59.44 83 THR A O 1
ATOM 683 N N . GLU A 1 84 ? 17.868 -15.277 -2.417 1.00 60.94 84 GLU A N 1
ATOM 684 C CA . GLU 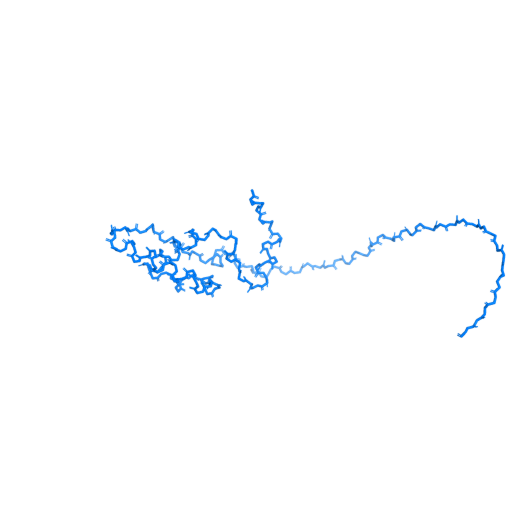A 1 84 ? 18.345 -16.364 -1.545 1.00 60.94 84 GLU A CA 1
ATOM 685 C C . GLU A 1 84 ? 18.023 -17.753 -2.123 1.00 60.94 84 GLU A C 1
ATOM 687 O O . GLU A 1 84 ? 18.740 -18.710 -1.848 1.00 60.94 84 GLU A O 1
ATOM 692 N N . ASP A 1 85 ? 16.987 -17.848 -2.964 1.00 60.88 85 ASP A N 1
ATOM 693 C CA . ASP A 1 85 ? 16.593 -19.074 -3.678 1.00 60.88 85 ASP A CA 1
ATOM 694 C C . ASP A 1 85 ? 17.246 -19.200 -5.067 1.00 60.88 85 ASP A C 1
ATOM 696 O O . ASP A 1 85 ? 17.053 -20.199 -5.768 1.00 60.88 85 ASP A O 1
ATOM 700 N N . LEU A 1 86 ? 18.016 -18.196 -5.497 1.00 61.66 86 LEU A N 1
ATOM 701 C CA . LEU A 1 86 ? 18.794 -18.292 -6.724 1.00 61.66 86 LEU A CA 1
ATOM 702 C C . LEU A 1 86 ? 20.006 -19.193 -6.455 1.00 61.66 86 LEU A C 1
ATOM 704 O O . LEU A 1 86 ? 20.799 -18.877 -5.565 1.00 61.66 86 LEU A O 1
ATOM 708 N N . PRO A 1 87 ? 20.184 -20.303 -7.201 1.00 61.75 87 PRO A N 1
ATOM 709 C CA . PRO A 1 87 ? 21.413 -21.072 -7.097 1.00 61.75 87 PRO A CA 1
ATOM 710 C C . PRO A 1 87 ? 22.580 -20.125 -7.378 1.00 61.75 87 PRO A C 1
ATOM 712 O O . PRO A 1 87 ? 22.524 -19.371 -8.352 1.00 61.75 87 PRO A O 1
ATOM 715 N N . GLU A 1 88 ? 23.609 -20.147 -6.521 1.00 58.69 88 GLU A N 1
ATOM 716 C CA . GLU A 1 88 ? 24.882 -19.483 -6.802 1.00 58.69 88 GLU A CA 1
ATOM 717 C C . GLU A 1 88 ? 25.277 -19.879 -8.224 1.00 58.69 88 GLU A C 1
ATOM 719 O O . GLU A 1 88 ? 25.571 -21.048 -8.491 1.00 58.69 88 GLU A O 1
ATOM 724 N N . ILE A 1 89 ? 25.209 -18.931 -9.161 1.00 62.97 89 ILE A N 1
ATOM 725 C CA . ILE A 1 89 ? 25.703 -19.124 -10.519 1.00 62.97 89 ILE A CA 1
ATOM 726 C C . ILE A 1 89 ? 27.225 -19.099 -10.377 1.00 62.97 89 ILE A C 1
ATOM 728 O O . ILE A 1 89 ? 27.880 -18.092 -10.621 1.00 62.97 89 ILE A O 1
ATOM 732 N N . LEU A 1 90 ? 27.767 -20.195 -9.847 1.00 54.59 90 LEU A N 1
ATOM 733 C CA . LEU A 1 90 ? 29.179 -20.510 -9.853 1.00 54.59 90 LEU A CA 1
ATOM 734 C C . LEU A 1 90 ? 29.602 -20.478 -11.312 1.00 54.59 90 LEU A C 1
ATOM 736 O O . LEU A 1 90 ? 29.140 -21.306 -12.096 1.00 54.59 90 LEU A O 1
ATOM 740 N N . ASP A 1 91 ? 30.423 -19.479 -11.634 1.00 53.19 91 ASP A N 1
ATOM 741 C CA . ASP A 1 91 ? 31.298 -19.379 -12.797 1.00 53.19 91 ASP A CA 1
ATOM 742 C C . ASP A 1 91 ? 31.416 -20.704 -13.567 1.00 53.19 91 ASP A C 1
ATOM 744 O O . ASP A 1 91 ? 32.325 -21.500 -13.326 1.00 53.19 91 ASP A O 1
ATOM 748 N N . ASN A 1 92 ? 30.516 -20.953 -14.522 1.00 50.53 92 ASN A N 1
ATOM 749 C CA . ASN A 1 92 ? 30.780 -21.935 -15.561 1.00 50.53 92 ASN A CA 1
ATOM 750 C C . ASN A 1 92 ? 31.241 -21.178 -16.798 1.00 50.53 92 ASN A C 1
ATOM 752 O O . ASN A 1 92 ? 30.455 -20.685 -17.605 1.00 50.53 92 ASN A O 1
ATOM 756 N N . SER A 1 93 ? 32.560 -21.063 -16.842 1.00 50.56 93 SER A N 1
ATOM 757 C CA . SER A 1 93 ? 33.400 -20.445 -17.847 1.00 50.56 93 SER A CA 1
ATOM 758 C C . SER A 1 93 ? 33.045 -20.763 -19.304 1.00 50.56 93 SER A C 1
ATOM 760 O O . SER A 1 93 ? 32.654 -21.875 -19.644 1.00 50.56 93 SER A O 1
ATOM 762 N N . SER A 1 94 ? 33.402 -19.786 -20.146 1.00 52.44 94 SER A N 1
ATOM 763 C CA . SER A 1 94 ? 33.878 -19.928 -21.529 1.00 52.44 94 SER A CA 1
ATOM 764 C C . SER A 1 94 ? 32.848 -20.379 -22.569 1.00 52.44 94 SER A C 1
ATOM 766 O O . SER A 1 94 ? 32.840 -21.528 -22.995 1.00 52.44 94 SER A O 1
ATOM 768 N N . SER A 1 95 ? 32.034 -19.434 -23.048 1.00 48.38 95 SER A N 1
ATOM 769 C CA . SER A 1 95 ? 31.501 -19.516 -24.411 1.00 48.38 95 SER A CA 1
ATOM 770 C C . SER A 1 95 ? 32.492 -18.803 -25.321 1.00 48.38 95 SER A C 1
ATOM 772 O O . SER A 1 95 ? 32.582 -17.581 -25.336 1.00 48.38 95 SER A O 1
ATOM 774 N N . GLU A 1 96 ? 33.308 -19.593 -25.995 1.00 48.50 96 GLU A N 1
ATOM 775 C CA . GLU A 1 96 ? 34.139 -19.190 -27.118 1.00 48.50 96 GLU A CA 1
ATOM 776 C C . GLU A 1 96 ? 33.210 -18.709 -28.246 1.00 48.50 96 GLU A C 1
ATOM 778 O O . GLU A 1 96 ? 32.554 -19.510 -28.906 1.00 48.50 96 GLU A O 1
ATOM 783 N N . ASP A 1 97 ? 33.083 -17.386 -28.392 1.00 49.94 97 ASP A N 1
ATOM 784 C CA . ASP A 1 97 ? 32.368 -16.740 -29.494 1.00 49.9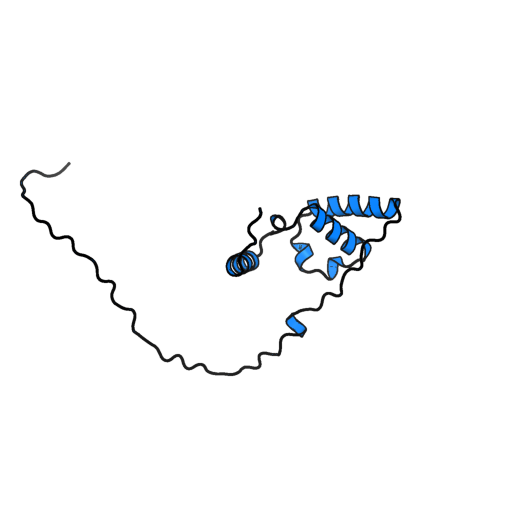4 97 ASP A CA 1
ATOM 785 C C . ASP A 1 97 ? 33.080 -17.069 -30.816 1.00 49.94 97 ASP A C 1
ATOM 787 O O . ASP A 1 97 ? 34.086 -16.458 -31.189 1.00 49.94 97 ASP A O 1
ATOM 791 N N . GLU A 1 98 ? 32.568 -18.073 -31.524 1.00 51.53 98 GLU A N 1
ATOM 792 C CA . GLU A 1 98 ? 32.863 -18.293 -32.935 1.00 51.53 98 GLU A CA 1
ATOM 793 C C . GLU A 1 98 ? 32.161 -17.186 -33.736 1.00 51.53 98 GLU A C 1
ATOM 795 O O . GLU A 1 98 ? 30.951 -17.211 -33.964 1.00 51.53 98 GLU A O 1
ATOM 800 N N . ASP A 1 99 ? 32.944 -16.171 -34.095 1.00 55.56 99 ASP A N 1
ATOM 801 C CA . ASP A 1 99 ? 32.575 -15.045 -34.949 1.00 55.56 99 ASP A CA 1
ATOM 802 C C . ASP A 1 99 ? 31.917 -15.564 -36.246 1.00 55.56 99 ASP A C 1
ATOM 804 O O . ASP A 1 99 ? 32.572 -16.173 -37.096 1.00 55.56 99 ASP A O 1
ATOM 808 N N . ASN A 1 100 ? 30.603 -15.365 -36.392 1.00 60.00 100 ASN A N 1
ATOM 809 C CA . ASN A 1 100 ? 29.855 -15.693 -37.606 1.00 60.00 100 ASN A CA 1
ATOM 810 C C . ASN A 1 100 ? 29.617 -14.416 -38.431 1.00 60.00 100 ASN A C 1
ATOM 812 O O . ASN A 1 100 ? 28.603 -13.746 -38.227 1.00 60.00 100 ASN A O 1
ATOM 816 N N . PRO A 1 101 ? 30.482 -14.071 -39.404 1.00 59.47 101 PRO A N 1
ATOM 817 C CA . PRO A 1 101 ? 30.217 -12.966 -40.308 1.00 59.47 101 PRO A CA 1
ATOM 818 C C . PRO A 1 101 ? 29.369 -13.459 -41.483 1.00 59.47 101 PRO A C 1
ATOM 820 O O . PRO A 1 101 ? 29.885 -13.917 -42.510 1.00 59.47 101 PRO A O 1
ATOM 823 N N . LYS A 1 102 ? 28.046 -13.352 -41.360 1.00 52.62 102 LYS A N 1
ATOM 824 C CA . LYS A 1 102 ? 27.164 -13.433 -42.530 1.00 52.62 102 LYS A CA 1
ATOM 825 C C . LYS A 1 102 ? 25.903 -12.593 -42.352 1.00 52.62 102 LYS A C 1
ATOM 827 O O . LYS A 1 102 ? 24.795 -13.122 -42.367 1.00 52.62 102 LYS A O 1
ATOM 832 N N . ASP A 1 103 ? 26.080 -11.283 -42.237 1.00 60.50 103 ASP A N 1
ATOM 833 C CA . ASP A 1 103 ? 24.989 -10.371 -42.566 1.00 60.50 103 ASP A CA 1
ATOM 834 C C . ASP A 1 103 ? 24.770 -10.408 -44.092 1.00 60.50 103 ASP A C 1
ATOM 836 O O . ASP A 1 103 ? 25.731 -10.241 -44.853 1.00 60.50 103 ASP A O 1
ATOM 840 N N . PRO A 1 104 ? 23.551 -10.711 -44.574 1.00 57.56 104 PRO A N 1
ATOM 841 C CA . PRO A 1 104 ? 23.234 -10.661 -45.992 1.00 57.56 104 PRO A CA 1
ATOM 842 C C . PRO A 1 104 ? 23.125 -9.204 -46.459 1.00 57.56 104 PRO A C 1
ATOM 844 O O . PRO A 1 104 ? 22.451 -8.389 -45.829 1.00 57.56 104 PRO A O 1
ATOM 847 N N . ASP A 1 105 ? 23.792 -8.905 -47.576 1.00 57.94 105 ASP A N 1
ATOM 848 C CA . ASP A 1 105 ? 23.764 -7.606 -48.253 1.00 57.94 105 ASP A CA 1
ATOM 849 C C . ASP A 1 105 ? 22.314 -7.186 -48.545 1.00 57.94 105 ASP A C 1
ATOM 851 O O . ASP A 1 105 ? 21.517 -7.958 -49.086 1.00 57.94 105 ASP A O 1
ATOM 855 N N . PHE A 1 106 ? 21.967 -5.958 -48.163 1.00 51.44 106 PHE A N 1
ATOM 856 C CA . PHE A 1 106 ? 20.675 -5.355 -48.470 1.00 51.44 106 PHE A CA 1
ATOM 857 C C . PHE A 1 106 ? 20.677 -4.968 -49.958 1.00 51.44 106 PHE A C 1
ATOM 859 O O . PHE A 1 106 ? 21.307 -3.987 -50.345 1.00 51.44 106 PHE A O 1
ATOM 866 N N . ASP A 1 107 ? 19.996 -5.748 -50.801 1.00 54.28 107 ASP A N 1
ATOM 867 C CA . ASP A 1 107 ? 19.771 -5.402 -52.209 1.00 54.28 107 ASP A CA 1
ATOM 868 C C . ASP A 1 107 ? 18.937 -4.108 -52.308 1.00 54.28 107 ASP A C 1
ATOM 870 O O . ASP A 1 107 ? 17.730 -4.098 -52.050 1.00 54.28 107 ASP A O 1
ATOM 874 N N . ASP A 1 108 ? 19.585 -3.008 -52.701 1.00 52.78 108 ASP A N 1
ATOM 875 C CA . ASP A 1 108 ? 18.943 -1.753 -53.100 1.00 52.78 108 ASP A CA 1
ATOM 876 C C . ASP A 1 108 ? 18.206 -1.941 -54.444 1.00 52.78 108 ASP A C 1
ATOM 878 O O . ASP A 1 108 ? 18.842 -2.235 -55.465 1.00 52.78 108 ASP A O 1
ATOM 882 N N . PRO A 1 109 ? 16.881 -1.723 -54.534 1.00 50.88 109 PRO A N 1
ATOM 883 C CA . PRO A 1 109 ? 16.225 -1.660 -55.828 1.00 50.88 109 PRO A CA 1
ATOM 884 C C . PRO A 1 109 ? 16.513 -0.308 -56.493 1.00 50.88 109 PRO A C 1
ATOM 886 O O . PRO A 1 109 ? 15.925 0.716 -56.150 1.00 50.88 109 PRO A O 1
ATOM 889 N N . VAL A 1 110 ? 17.387 -0.328 -57.500 1.00 52.97 110 VAL A N 1
ATOM 890 C CA . VAL A 1 110 ? 17.558 0.733 -58.506 1.00 52.97 110 VAL A CA 1
ATOM 891 C C . VAL A 1 110 ? 16.232 0.989 -59.238 1.00 52.97 110 VAL A C 1
ATOM 893 O O . VAL A 1 110 ? 15.712 0.067 -59.871 1.00 52.97 110 VAL A O 1
ATOM 896 N N . PRO A 1 111 ? 15.710 2.229 -59.285 1.00 49.16 111 PRO A N 1
ATOM 897 C CA . PRO A 1 111 ? 14.779 2.618 -60.330 1.00 49.16 111 PRO A CA 1
ATOM 898 C C . PRO A 1 111 ? 15.530 3.345 -61.455 1.00 49.16 111 PRO A C 1
ATOM 900 O O . PRO A 1 111 ? 15.807 4.541 -61.375 1.00 49.16 111 PRO A O 1
ATOM 903 N N . GLU A 1 112 ? 15.816 2.631 -62.545 1.00 48.69 112 GLU A N 1
ATOM 904 C CA . GLU A 1 112 ? 16.040 3.269 -63.843 1.00 48.69 112 GLU A CA 1
ATOM 905 C C . GLU A 1 112 ? 14.685 3.561 -64.503 1.00 48.69 112 GLU A C 1
ATOM 907 O O . GLU A 1 112 ? 13.946 2.647 -64.864 1.00 48.69 112 GLU A O 1
ATOM 912 N N . SER A 1 113 ? 14.380 4.837 -64.750 1.00 47.62 113 SER A N 1
ATOM 913 C CA . SER A 1 113 ? 13.591 5.202 -65.929 1.00 47.62 113 SER A CA 1
ATOM 914 C C . SER A 1 113 ? 13.975 6.592 -66.439 1.00 47.62 113 SER A C 1
ATOM 916 O O . SER A 1 113 ? 13.666 7.620 -65.838 1.00 47.62 113 SER A O 1
ATOM 918 N N . VAL A 1 114 ? 14.663 6.571 -67.576 1.00 47.88 114 VAL A N 1
ATOM 919 C CA . VAL A 1 114 ? 15.036 7.667 -68.476 1.00 47.88 114 VAL A CA 1
ATOM 920 C C . VAL A 1 114 ? 13.832 8.506 -68.930 1.00 47.88 114 VAL A C 1
ATOM 922 O O . VAL A 1 114 ? 12.788 7.956 -69.274 1.00 47.88 114 VAL A O 1
ATOM 925 N N . GLY A 1 115 ? 14.019 9.827 -69.069 1.00 36.66 115 GLY A N 1
ATOM 926 C CA . GLY A 1 115 ? 13.084 10.671 -69.824 1.00 36.66 115 GLY A CA 1
ATOM 927 C C . GLY A 1 115 ? 13.389 12.175 -69.869 1.00 36.66 115 GLY A C 1
ATOM 928 O O . GLY A 1 115 ? 12.771 12.934 -69.141 1.00 36.66 115 GLY A O 1
ATOM 929 N N . SER A 1 116 ? 14.264 12.577 -70.803 1.00 41.88 116 SER A N 1
ATOM 930 C CA . SER A 1 116 ? 14.258 13.849 -71.572 1.00 41.88 116 SER A CA 1
ATOM 931 C C . SER A 1 116 ? 14.412 15.217 -70.859 1.00 41.88 116 SER A C 1
ATOM 933 O O . SER A 1 116 ? 13.527 15.681 -70.153 1.00 41.88 116 SER A O 1
ATOM 935 N N . GLY A 1 117 ? 15.518 15.925 -71.156 1.00 38.75 117 GLY A N 1
ATOM 936 C CA . GLY A 1 117 ? 15.773 17.343 -70.795 1.00 38.75 117 GLY A CA 1
ATOM 937 C C . GLY A 1 117 ? 15.053 18.375 -71.698 1.00 38.75 117 GLY A C 1
ATOM 938 O O . GLY A 1 117 ? 14.078 17.990 -72.344 1.00 38.75 117 GLY A O 1
ATOM 939 N N . PRO A 1 118 ? 15.533 19.641 -71.861 1.00 51.84 118 PRO A N 1
ATOM 940 C CA . PRO A 1 118 ? 16.715 20.293 -71.262 1.00 51.84 118 PRO A CA 1
ATOM 941 C C . PRO A 1 118 ? 16.510 21.757 -70.739 1.00 51.84 118 PRO A C 1
ATOM 943 O O . PRO A 1 118 ? 15.469 22.371 -70.934 1.00 51.84 1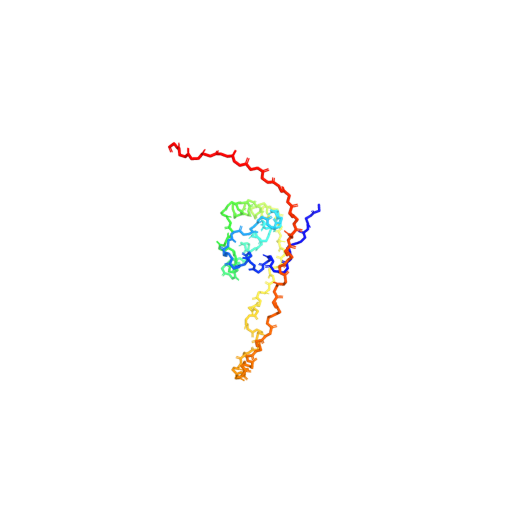18 PRO A O 1
ATOM 946 N N . SER A 1 119 ? 17.594 22.331 -70.185 1.00 43.84 119 SER A N 1
ATOM 947 C CA . SER A 1 119 ? 17.957 23.772 -70.083 1.00 43.84 119 SER A CA 1
ATOM 948 C C . SER A 1 119 ? 17.134 24.744 -69.210 1.00 43.84 119 SER A C 1
ATOM 950 O O . SER A 1 119 ? 16.073 25.199 -69.614 1.00 43.84 119 SER A O 1
ATOM 952 N N . SER A 1 120 ? 17.732 25.296 -68.137 1.00 42.75 120 SER A N 1
ATOM 953 C CA . SER A 1 120 ? 18.531 26.548 -68.195 1.00 42.75 120 SER A CA 1
ATOM 954 C C . SER A 1 120 ? 18.832 27.167 -66.806 1.00 42.75 120 SER A C 1
ATOM 956 O O . SER A 1 120 ? 17.929 27.355 -66.003 1.00 42.75 120 SER A O 1
ATOM 958 N N . SER A 1 121 ? 20.104 27.560 -66.613 1.00 47.06 121 SER A N 1
ATOM 959 C CA . SER A 1 121 ? 20.641 28.720 -65.852 1.00 47.06 121 SER A CA 1
ATOM 960 C C . SER A 1 121 ? 20.359 28.859 -64.336 1.00 47.06 121 SER A C 1
ATOM 962 O O . SER A 1 121 ? 19.251 29.159 -63.924 1.00 47.06 121 SER A O 1
ATOM 964 N N . ARG A 1 122 ? 21.334 28.587 -63.450 1.00 46.28 122 ARG A N 1
ATOM 965 C CA . ARG A 1 122 ? 22.412 29.473 -62.915 1.00 46.28 122 ARG A CA 1
ATOM 966 C C . ARG A 1 122 ? 21.966 30.628 -61.987 1.00 46.28 122 ARG A C 1
ATOM 968 O O . ARG A 1 122 ? 21.366 31.579 -62.462 1.00 46.28 122 ARG A O 1
ATOM 975 N N . TYR A 1 123 ? 22.450 30.527 -60.739 1.00 41.06 123 TYR A N 1
ATOM 976 C CA . TYR A 1 123 ? 22.813 31.527 -59.710 1.00 41.06 123 TYR A CA 1
ATOM 977 C C . TYR A 1 123 ? 21.859 32.682 -59.355 1.00 41.06 123 TYR A C 1
ATOM 979 O O . TYR A 1 123 ? 21.496 33.500 -60.194 1.00 41.06 123 TYR A O 1
ATOM 987 N N . GLY A 1 124 ? 21.622 32.808 -58.046 1.00 44.53 124 GLY A N 1
ATOM 988 C CA . GLY A 1 124 ? 21.358 34.050 -57.321 1.00 44.53 124 GLY A CA 1
ATOM 989 C C . GLY A 1 124 ? 22.232 34.075 -56.075 1.00 44.53 124 GLY A C 1
ATOM 990 O O . GLY A 1 124 ? 22.373 32.986 -55.472 1.00 44.53 124 GLY A O 1
#

Solvent-accessible surface area (backbone atoms only — not comparable to full-atom values): 8536 Å² total; per-residue (Å²): 132,83,78,77,82,50,71,69,59,49,50,52,50,59,73,63,76,54,75,64,68,83,79,48,55,67,69,60,51,24,51,52,48,24,38,25,61,77,66,70,41,55,87,81,34,82,70,56,79,59,58,59,68,70,50,54,58,52,8,48,57,52,37,51,54,25,62,78,68,70,55,79,71,74,85,81,76,87,80,75,62,70,75,76,76,47,74,82,82,68,85,80,75,81,85,81,81,77,83,78,91,73,83,78,82,82,84,76,85,81,84,89,78,90,82,81,86,83,88,82,86,84,89,134

Organism: NCBI:txid129364

Secondary structure (DSSP, 8-state):
--PPPPHHHHHHHHHTT---TTSS-HHHHHHHHHHHHHHT-STT-GGGGGS-HHHHHHHHHHHHHHHHHTPPPPPPPP---TTTSS----------------PPP-------------------